Protein AF-A0A8I1PU75-F1 (afdb_monomer)

Foldseek 3Di:
DDDDDDDDPPPPPPPDPPPPDDPPVPDDDPAADKDKDKFAPVVVVVVCPDDPPFDADPQDFDKDWDPPDPKTWMWTQDPPRMIMIITGPCVVCVVPPPVVVVVVVQVPPPVDPVDPPDDD

Mean predicted aligned error: 14.82 Å

Secondary structure (DSSP, 8-state):
------------------TTPPPGGG---TTSSEEEEEE-HHHHHHTS-S-TTPPPP-SSSEEEEE-SSSS-EEEEE-GGG-EEEEEEHHHHHTT-HHHHHHHHHHHH-TT--SSTT---

Nearest PDB structures (foldseek):
  4afi-assembly1_B  TM=2.905E-01  e=2.317E-01  Homo sapiens
  2jkg-assembly1_A  TM=3.483E-01  e=2.048E-01  Plasmodium falciparum
  2vx8-assembly5_D  TM=5.063E-01  e=9.609E-01  Homo sapiens
  5ukl-assembly1_A  TM=2.570E-01  e=2.317E-01  Homo sapiens
  7zke-assembly1_D  TM=3.359E-01  e=2.925E+00  Thermochaetoides thermophila

Solvent-accessible surface area (backbone atoms only — not comparable to full-atom values): 7849 Å² total; per-residue (Å²): 140,85,84,83,84,82,81,81,80,80,79,75,74,77,77,72,78,76,78,86,73,75,60,72,92,74,62,82,61,96,60,67,61,63,46,77,50,76,39,48,58,68,57,48,64,70,64,67,80,61,59,89,89,60,74,77,48,62,97,54,76,36,72,37,72,50,80,89,52,103,54,44,40,33,38,30,28,42,80,95,66,30,32,34,41,39,33,20,39,65,68,72,37,64,82,36,64,66,60,45,50,51,51,50,52,54,73,66,34,83,86,60,66,88,54,91,81,71,83,131

pLDDT: mean 70.32, std 16.29, range [37.31, 93.94]

Sequence (120 aa):
MANANSTAVSRKSALRPIRNLIPIDLWDSLAGLTYAFEDTEEAIRKSGLVPEWMRYPGKGVRSCVRKDEPHFIKLSRLKEGRIRILISADLVTSSDKEFRNFLGALLADTRLSLVKGESA

Structure (mmCIF, N/CA/C/O backbone):
data_AF-A0A8I1PU75-F1
#
_entry.id   AF-A0A8I1PU75-F1
#
loop_
_atom_site.group_PDB
_atom_site.id
_atom_site.type_symbol
_atom_site.label_atom_id
_atom_site.label_alt_id
_atom_site.label_comp_id
_atom_site.label_asym_id
_atom_site.label_entity_id
_atom_site.label_seq_id
_atom_site.pdbx_PDB_ins_code
_atom_site.Cartn_x
_atom_site.Cartn_y
_atom_site.Cartn_z
_atom_site.occupancy
_atom_site.B_iso_or_equiv
_atom_site.auth_seq_id
_atom_site.auth_comp_id
_atom_site.auth_asym_id
_atom_site.auth_atom_id
_atom_site.pdbx_PDB_model_num
ATOM 1 N N . MET A 1 1 ? -26.448 22.838 -62.758 1.00 41.59 1 MET A N 1
ATOM 2 C CA . MET A 1 1 ? -25.377 21.875 -62.426 1.00 41.59 1 MET A CA 1
ATOM 3 C C . MET A 1 1 ? -24.531 22.494 -61.324 1.00 41.59 1 MET A C 1
ATOM 5 O O . MET A 1 1 ? -23.832 23.459 -61.592 1.00 41.59 1 MET A O 1
ATOM 9 N N . ALA A 1 2 ? -24.703 22.044 -60.080 1.00 37.31 2 ALA A N 1
ATOM 1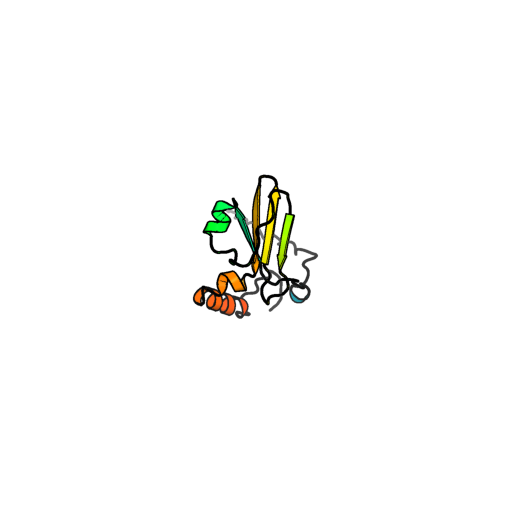0 C CA . ALA A 1 2 ? -24.001 22.575 -58.911 1.00 37.31 2 ALA A CA 1
ATOM 11 C C . ALA A 1 2 ? -22.850 21.628 -58.550 1.00 37.31 2 ALA A C 1
ATOM 13 O O . ALA A 1 2 ? -23.083 20.434 -58.380 1.00 37.31 2 ALA A O 1
ATOM 14 N N . ASN A 1 3 ? -21.626 22.151 -58.469 1.00 37.69 3 ASN A N 1
ATOM 15 C CA . ASN A 1 3 ? -20.436 21.383 -58.113 1.00 37.69 3 ASN A CA 1
ATOM 16 C C . ASN A 1 3 ? -20.145 21.604 -56.621 1.00 37.69 3 ASN A C 1
ATOM 18 O O . ASN A 1 3 ? -19.804 22.713 -56.209 1.00 37.69 3 ASN A O 1
ATOM 22 N N . ALA A 1 4 ? -20.337 20.567 -55.807 1.00 43.44 4 ALA A N 1
ATOM 23 C CA . ALA A 1 4 ? -20.062 20.592 -54.377 1.00 43.44 4 ALA A CA 1
ATOM 24 C C . ALA A 1 4 ? -18.599 20.197 -54.123 1.00 43.44 4 ALA A C 1
ATOM 26 O O . ALA A 1 4 ? -18.244 19.023 -54.195 1.00 43.44 4 ALA A O 1
ATOM 27 N N . ASN A 1 5 ? -17.747 21.173 -53.802 1.00 42.47 5 ASN A N 1
ATOM 28 C CA . ASN A 1 5 ? -16.413 20.909 -53.262 1.00 42.47 5 ASN A CA 1
ATOM 29 C C . ASN A 1 5 ? -16.534 20.558 -51.773 1.00 42.47 5 ASN A C 1
ATOM 31 O O . ASN A 1 5 ? -16.703 21.437 -50.930 1.00 42.47 5 ASN A O 1
ATOM 35 N N . SER A 1 6 ? -16.439 19.267 -51.454 1.00 42.03 6 SER A N 1
ATOM 36 C CA . SER A 1 6 ? -16.286 18.777 -50.083 1.00 42.03 6 SER A CA 1
ATOM 37 C C . SER A 1 6 ? -14.803 18.798 -49.705 1.00 42.03 6 SER A C 1
ATOM 39 O O . SER A 1 6 ? -14.024 17.940 -50.116 1.00 42.03 6 SER A O 1
ATOM 41 N N . THR A 1 7 ? -14.384 19.809 -48.947 1.00 44.38 7 THR A N 1
ATOM 42 C CA . THR A 1 7 ? -13.056 19.862 -48.328 1.00 44.38 7 THR A CA 1
ATOM 43 C C . THR A 1 7 ? -13.071 19.071 -47.021 1.00 44.38 7 THR A C 1
ATOM 45 O O . THR A 1 7 ? -13.451 19.565 -45.961 1.00 44.38 7 THR A O 1
ATOM 48 N N . ALA A 1 8 ? -12.630 17.814 -47.083 1.00 45.88 8 ALA A N 1
ATOM 49 C CA . ALA A 1 8 ? -12.348 17.016 -45.897 1.00 45.88 8 ALA A CA 1
ATOM 50 C C . ALA A 1 8 ? -11.101 17.571 -45.181 1.00 45.88 8 ALA A C 1
ATOM 52 O O . ALA A 1 8 ? -9.964 17.355 -45.602 1.00 45.88 8 ALA A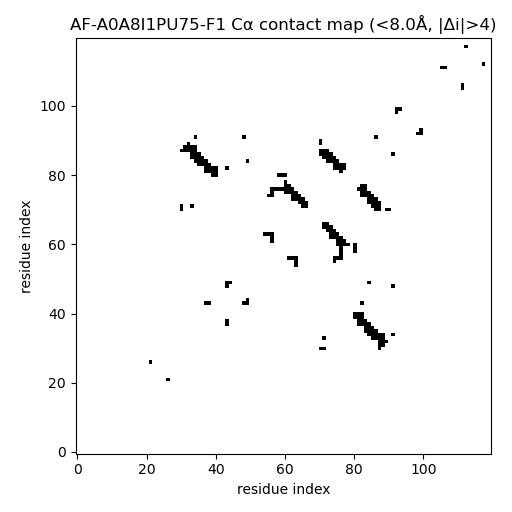 O 1
ATOM 53 N N . VAL A 1 9 ? -11.306 18.303 -44.084 1.00 44.44 9 VAL A N 1
ATOM 54 C CA . VAL A 1 9 ? -10.224 18.762 -43.204 1.00 44.44 9 VAL A CA 1
ATOM 55 C C . VAL A 1 9 ? -9.709 17.569 -42.395 1.00 44.44 9 VAL A C 1
ATOM 57 O O . VAL A 1 9 ? -10.285 17.182 -41.378 1.00 44.44 9 VAL A O 1
ATOM 60 N N . SER A 1 10 ? -8.598 16.986 -42.846 1.00 48.69 10 SER A N 1
ATOM 61 C CA . SER A 1 10 ? -7.829 15.990 -42.097 1.00 48.69 10 SER A CA 1
ATOM 62 C C . SER A 1 10 ? -7.176 16.657 -40.883 1.00 48.69 10 SER A C 1
ATOM 64 O O . SER A 1 10 ? -6.106 17.261 -40.977 1.00 48.69 10 SER A O 1
ATOM 66 N N . ARG A 1 11 ? -7.830 16.579 -39.717 1.00 45.91 11 ARG A N 1
ATOM 67 C CA . ARG A 1 11 ? -7.232 16.966 -38.432 1.00 45.91 11 ARG A CA 1
ATOM 68 C C . ARG A 1 11 ? -6.211 15.908 -38.008 1.00 45.91 11 ARG A C 1
ATOM 70 O O . ARG A 1 11 ? -6.459 15.123 -37.098 1.00 45.91 11 ARG A O 1
ATOM 77 N N . LYS A 1 12 ? -5.033 15.901 -38.635 1.00 48.69 12 LYS A N 1
ATOM 78 C CA . LYS A 1 12 ? -3.847 15.295 -38.021 1.00 48.69 12 LYS A CA 1
ATOM 79 C C . LYS A 1 12 ? -3.459 16.175 -36.836 1.00 48.69 12 LYS A C 1
ATOM 81 O O . LYS A 1 12 ? -2.729 17.149 -36.994 1.00 48.69 12 LYS A O 1
ATOM 86 N N . SER A 1 13 ? -3.984 15.871 -35.649 1.00 51.50 13 SER A N 1
ATOM 87 C CA . SER A 1 13 ? -3.446 16.439 -34.416 1.00 51.50 13 SER A CA 1
ATOM 88 C C . SER A 1 13 ? -2.002 15.963 -34.303 1.00 51.50 13 SER A C 1
ATOM 90 O O . SER A 1 13 ? -1.753 14.795 -34.003 1.00 51.50 13 SER A O 1
ATOM 92 N N . ALA A 1 14 ? -1.051 16.840 -34.615 1.00 57.69 14 ALA A N 1
ATOM 93 C CA . ALA A 1 14 ? 0.358 16.576 -34.400 1.00 57.69 14 ALA A CA 1
ATOM 94 C C . ALA A 1 14 ? 0.563 16.353 -32.897 1.00 57.69 14 ALA A C 1
ATOM 96 O O . ALA A 1 14 ? 0.583 17.304 -32.114 1.00 57.69 14 ALA A O 1
ATOM 97 N N . LEU A 1 15 ? 0.648 15.083 -32.494 1.00 55.16 15 LEU A N 1
ATOM 98 C CA . LEU A 1 15 ? 1.093 14.695 -31.165 1.00 55.16 15 LEU A CA 1
ATOM 99 C C . LEU A 1 15 ? 2.508 15.247 -31.025 1.00 55.16 15 LEU A C 1
ATOM 101 O O . LEU A 1 15 ? 3.442 14.758 -31.658 1.00 55.16 15 LEU A O 1
ATOM 105 N N . ARG A 1 16 ? 2.652 16.332 -30.264 1.00 54.44 16 ARG A N 1
ATOM 106 C CA . ARG A 1 16 ? 3.971 16.867 -29.947 1.00 54.44 16 ARG A CA 1
ATOM 107 C C . ARG A 1 16 ? 4.696 15.787 -29.142 1.00 54.44 16 ARG A C 1
ATOM 109 O O . ARG A 1 16 ? 4.136 15.350 -28.135 1.00 54.44 16 ARG A O 1
ATOM 116 N N . PRO A 1 17 ? 5.894 15.345 -29.561 1.00 55.12 17 PRO A N 1
ATOM 117 C CA . PRO A 1 17 ? 6.683 14.430 -28.756 1.00 55.12 17 PRO A CA 1
ATOM 118 C C . PRO A 1 17 ? 6.896 15.090 -27.398 1.00 55.12 17 PRO A C 1
ATOM 120 O O . PRO A 1 17 ? 7.325 16.248 -27.340 1.00 55.12 17 PRO A O 1
ATOM 123 N N . ILE A 1 18 ? 6.556 14.386 -26.321 1.00 57.72 18 ILE A N 1
ATOM 124 C CA . ILE A 1 18 ? 6.891 14.832 -24.973 1.00 57.72 18 ILE A CA 1
ATOM 125 C C . ILE A 1 18 ? 8.414 14.750 -24.897 1.00 57.72 18 ILE A C 1
ATOM 127 O O . ILE 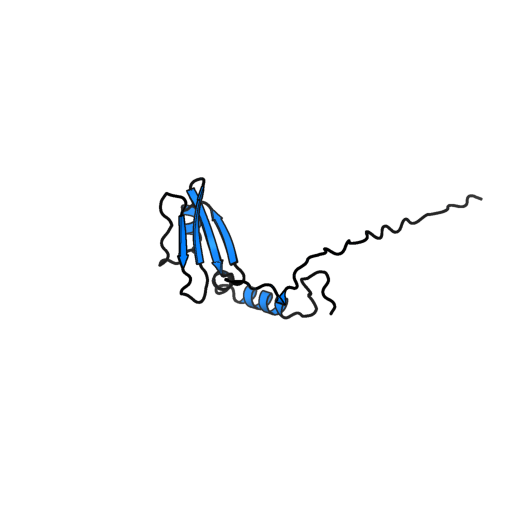A 1 18 ? 8.994 13.675 -24.786 1.00 57.72 18 ILE A O 1
ATOM 131 N N . ARG A 1 19 ? 9.074 15.893 -25.078 1.00 55.84 19 ARG A N 1
ATOM 132 C CA . ARG A 1 19 ? 10.523 15.998 -24.919 1.00 55.84 19 ARG A CA 1
ATOM 133 C C . ARG A 1 19 ? 10.821 15.914 -23.421 1.00 55.84 19 ARG A C 1
ATOM 135 O O . ARG A 1 19 ? 10.081 16.498 -22.633 1.00 55.84 19 ARG A O 1
ATOM 142 N N . ASN A 1 20 ? 11.894 15.209 -23.062 1.00 58.53 20 ASN A N 1
ATOM 143 C CA . ASN A 1 20 ? 12.348 14.947 -21.685 1.00 58.53 20 ASN A CA 1
ATOM 144 C C . ASN A 1 20 ? 11.642 13.793 -20.952 1.00 58.53 20 ASN A C 1
ATOM 146 O O . ASN A 1 20 ? 11.632 13.772 -19.722 1.00 58.53 20 ASN A O 1
ATOM 150 N N . LEU A 1 21 ? 11.076 12.821 -21.673 1.00 52.28 21 LEU A N 1
ATOM 151 C CA . LEU A 1 21 ? 10.783 11.531 -21.049 1.00 52.28 21 LEU A CA 1
ATOM 152 C C . LEU A 1 21 ? 12.110 10.837 -20.735 1.00 52.28 21 LEU A C 1
ATOM 154 O O . LEU A 1 21 ? 12.940 10.657 -21.624 1.00 52.28 21 LEU A O 1
ATOM 158 N N . ILE A 1 22 ? 12.313 10.500 -19.464 1.00 55.81 22 ILE A N 1
ATOM 159 C CA . ILE A 1 22 ? 13.430 9.664 -19.030 1.00 55.81 22 ILE A CA 1
ATOM 160 C C . ILE A 1 22 ? 13.087 8.226 -19.459 1.00 55.81 22 ILE A C 1
AT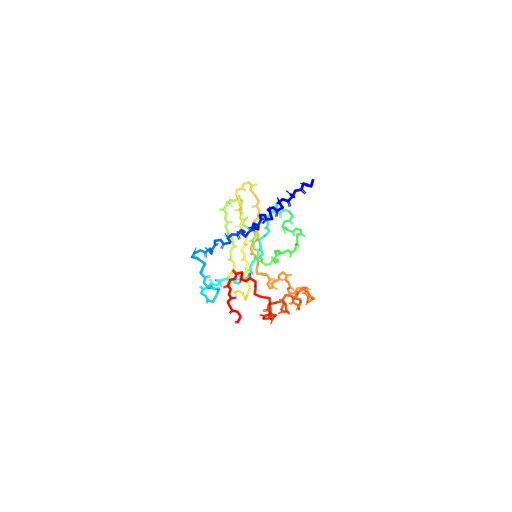OM 162 O O . ILE A 1 22 ? 12.008 7.760 -19.079 1.00 55.81 22 ILE A O 1
ATOM 166 N N . PRO A 1 23 ? 13.943 7.554 -20.249 1.00 55.38 23 PRO A N 1
ATOM 167 C CA . PRO A 1 23 ? 13.806 6.135 -20.585 1.00 55.38 23 PRO A CA 1
ATOM 168 C C . PRO A 1 23 ? 13.543 5.275 -19.345 1.00 55.38 23 PRO A C 1
ATOM 170 O O . PRO A 1 23 ? 14.178 5.508 -18.319 1.00 55.38 23 PRO A O 1
ATOM 173 N N . ILE A 1 24 ? 12.591 4.335 -19.402 1.00 51.19 24 ILE A N 1
ATOM 174 C CA . ILE A 1 24 ? 12.113 3.599 -18.214 1.00 51.19 24 ILE A CA 1
ATOM 175 C C . ILE A 1 24 ? 13.201 2.737 -17.554 1.00 51.19 24 ILE A C 1
ATOM 177 O O . ILE A 1 24 ? 13.190 2.545 -16.344 1.00 51.19 24 ILE A O 1
ATOM 181 N N . ASP A 1 25 ? 14.181 2.285 -18.332 1.00 48.28 25 ASP A N 1
ATOM 182 C CA . ASP A 1 25 ? 15.385 1.573 -17.893 1.00 48.28 25 ASP A CA 1
ATOM 183 C C . ASP A 1 25 ? 16.315 2.430 -17.016 1.00 48.28 25 ASP A C 1
ATOM 185 O O . ASP A 1 25 ? 17.126 1.892 -16.266 1.00 48.28 25 ASP A O 1
ATOM 189 N N . LEU A 1 26 ? 16.169 3.758 -17.060 1.00 48.94 26 LEU A N 1
ATOM 190 C CA . LEU A 1 26 ? 16.865 4.699 -16.179 1.00 48.94 26 LEU A CA 1
ATOM 191 C C . LEU A 1 26 ? 16.060 5.053 -14.918 1.00 48.94 26 LEU A C 1
ATOM 193 O O . LEU A 1 26 ? 16.526 5.846 -14.096 1.00 48.94 26 LEU A O 1
ATOM 197 N N . TRP A 1 27 ? 14.851 4.508 -14.752 1.00 45.94 27 TRP A N 1
ATOM 198 C CA . TRP A 1 27 ? 14.052 4.719 -13.547 1.00 45.94 27 TRP A CA 1
ATOM 199 C C . TRP A 1 27 ? 14.475 3.713 -12.487 1.00 45.94 27 TRP A C 1
ATOM 201 O O . TRP A 1 27 ? 14.059 2.557 -12.499 1.00 45.94 27 TRP A O 1
ATOM 211 N N . ASP A 1 28 ? 15.263 4.178 -11.526 1.00 46.38 28 ASP A N 1
ATOM 212 C CA . ASP A 1 28 ? 15.576 3.387 -10.346 1.00 46.38 28 ASP A CA 1
ATOM 213 C C . ASP A 1 28 ? 14.477 3.593 -9.291 1.00 46.38 28 ASP A C 1
ATOM 215 O O . ASP A 1 28 ? 14.317 4.680 -8.721 1.00 46.38 28 AS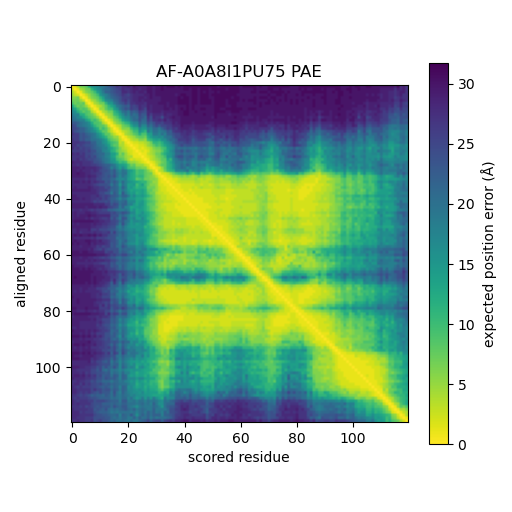P A O 1
ATOM 219 N N . SER A 1 29 ? 13.654 2.567 -9.061 1.00 53.09 29 SER A N 1
ATOM 220 C CA . SER A 1 29 ? 12.654 2.613 -7.996 1.00 53.09 29 SER A CA 1
ATOM 221 C C . SER A 1 29 ? 13.259 2.090 -6.703 1.00 53.09 29 SER A C 1
ATOM 223 O O . SER A 1 29 ? 13.366 0.884 -6.492 1.00 53.09 29 SER A O 1
ATOM 225 N N . LEU A 1 30 ? 13.541 3.007 -5.776 1.00 52.34 30 LEU A N 1
ATOM 226 C CA . LEU A 1 30 ? 14.001 2.699 -4.415 1.00 52.34 30 LEU A CA 1
ATOM 227 C C . LEU A 1 30 ? 13.080 1.734 -3.633 1.00 52.34 30 LEU A C 1
ATOM 229 O O . LEU A 1 30 ? 13.485 1.257 -2.575 1.00 52.34 30 LEU A O 1
ATOM 233 N N . ALA A 1 31 ? 11.838 1.494 -4.081 1.00 58.31 31 ALA A N 1
ATOM 234 C CA . ALA A 1 31 ? 10.850 0.678 -3.363 1.00 58.31 31 ALA A CA 1
ATOM 235 C C . ALA A 1 31 ? 9.893 -0.144 -4.261 1.00 58.31 31 ALA A C 1
ATOM 237 O O . ALA A 1 31 ? 8.886 -0.650 -3.762 1.00 58.31 31 ALA A O 1
ATOM 238 N N . GLY A 1 32 ? 10.164 -0.273 -5.565 1.00 69.38 32 GLY A N 1
ATOM 239 C CA . GLY A 1 32 ? 9.246 -0.911 -6.520 1.00 69.38 32 GLY A CA 1
ATOM 240 C C . GLY A 1 32 ? 7.916 -0.155 -6.696 1.00 69.38 32 GLY A C 1
ATOM 241 O O . GLY A 1 32 ? 7.853 1.067 -6.537 1.00 69.38 32 GLY A O 1
ATOM 242 N N . LEU A 1 33 ? 6.846 -0.873 -7.051 1.00 73.25 33 LEU A N 1
ATOM 243 C CA . LEU A 1 33 ? 5.477 -0.343 -7.077 1.00 73.25 33 LEU A CA 1
ATOM 244 C C . LEU A 1 33 ? 4.921 -0.272 -5.648 1.00 73.25 33 LEU A C 1
ATOM 246 O O . LEU A 1 33 ? 4.988 -1.247 -4.898 1.00 73.25 33 LEU A O 1
ATOM 250 N N . THR A 1 34 ? 4.339 0.869 -5.273 1.00 77.12 34 THR A N 1
ATOM 251 C CA . THR A 1 34 ? 3.717 1.059 -3.954 1.00 77.12 34 THR A CA 1
ATOM 252 C C . THR A 1 34 ? 2.276 1.539 -4.090 1.00 77.12 34 THR A C 1
ATOM 254 O O . THR A 1 34 ? 1.982 2.433 -4.882 1.00 77.12 34 THR A O 1
ATOM 257 N N . TYR A 1 35 ? 1.372 0.957 -3.302 1.00 78.50 35 TYR A N 1
ATOM 258 C CA . TYR A 1 35 ? 0.011 1.456 -3.139 1.00 78.50 35 TYR A CA 1
ATOM 259 C C . TYR A 1 35 ? -0.028 2.501 -2.035 1.00 78.50 35 TYR A C 1
ATOM 261 O O . TYR A 1 35 ? 0.497 2.286 -0.940 1.00 78.50 35 TYR A O 1
ATOM 269 N N . ALA A 1 36 ? -0.686 3.621 -2.325 1.00 85.19 36 ALA A N 1
ATOM 270 C CA . ALA A 1 36 ? -0.997 4.653 -1.353 1.00 85.19 36 ALA A CA 1
ATOM 271 C C . ALA A 1 36 ? -2.475 4.564 -0.973 1.00 85.19 36 ALA A C 1
ATOM 273 O O . ALA A 1 36 ? -3.342 4.663 -1.838 1.00 85.19 36 ALA A O 1
ATOM 274 N N . PHE A 1 37 ? -2.761 4.428 0.318 1.00 86.00 37 PHE A N 1
ATOM 275 C CA . PHE A 1 37 ? -4.120 4.494 0.846 1.00 86.00 37 PHE A CA 1
ATOM 276 C C . PHE A 1 37 ? -4.167 5.488 2.003 1.00 86.00 37 PHE A C 1
ATOM 278 O O . PHE A 1 37 ? -3.310 5.452 2.886 1.00 86.00 37 PHE A O 1
ATOM 285 N N . GLU A 1 38 ? -5.124 6.414 1.976 1.00 93.00 38 GLU A N 1
ATOM 286 C CA . GLU A 1 38 ? -5.220 7.503 2.946 1.00 93.00 38 GLU A CA 1
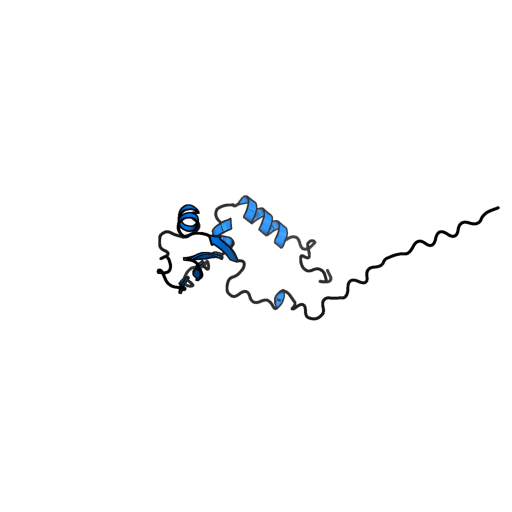ATOM 287 C C . GLU A 1 38 ? -6.633 7.627 3.502 1.00 93.00 38 GLU A C 1
ATOM 289 O O . GLU A 1 38 ? -7.574 7.942 2.769 1.00 93.00 38 GLU A O 1
ATOM 294 N N . ASP A 1 39 ? -6.762 7.434 4.813 1.00 93.44 39 ASP A N 1
ATOM 295 C CA . ASP A 1 39 ? -8.048 7.479 5.497 1.00 93.44 39 ASP A CA 1
ATOM 296 C C . ASP A 1 39 ? -7.917 7.817 6.994 1.00 93.44 39 ASP A C 1
ATOM 298 O O . ASP A 1 39 ? -6.832 8.109 7.500 1.00 93.44 39 ASP A O 1
ATOM 302 N N . THR A 1 40 ? -9.037 7.827 7.711 1.00 92.38 40 THR A N 1
ATOM 303 C CA . THR A 1 40 ? -9.091 7.879 9.178 1.00 92.38 40 THR A CA 1
ATOM 304 C C . THR A 1 40 ? -8.324 6.711 9.798 1.00 92.38 40 THR A C 1
ATOM 306 O O . THR A 1 40 ? -8.195 5.641 9.200 1.00 92.38 40 THR A O 1
ATOM 309 N N . GLU A 1 41 ? -7.807 6.886 11.015 1.00 90.94 41 GLU A N 1
ATOM 310 C CA . GLU A 1 41 ? -7.069 5.813 11.688 1.00 90.94 41 GLU A CA 1
ATOM 311 C C . GLU A 1 41 ? -7.944 4.569 11.899 1.00 90.94 41 GLU A C 1
ATOM 313 O O . GLU A 1 41 ? -7.470 3.445 11.738 1.00 90.94 41 GLU A O 1
ATOM 318 N N . GLU A 1 42 ? -9.229 4.762 12.190 1.00 91.00 42 GLU A N 1
ATOM 319 C CA . GLU A 1 42 ? -10.214 3.699 12.355 1.00 91.00 42 GLU A CA 1
ATOM 320 C C . GLU A 1 42 ? -10.412 2.903 11.061 1.00 91.00 42 GLU A C 1
ATOM 322 O O . GLU A 1 42 ? -10.395 1.671 11.097 1.00 91.00 42 GLU A O 1
ATOM 327 N N . ALA A 1 43 ? -10.569 3.578 9.917 1.00 91.06 43 ALA A N 1
ATOM 328 C CA . ALA A 1 43 ? -10.695 2.918 8.618 1.00 91.06 43 ALA A CA 1
ATOM 329 C C . ALA A 1 43 ? -9.414 2.157 8.254 1.00 91.06 43 ALA A C 1
ATOM 331 O O . ALA A 1 43 ? -9.468 1.000 7.837 1.00 91.06 43 ALA A O 1
ATOM 332 N N . ILE A 1 44 ? -8.251 2.761 8.507 1.00 90.38 44 ILE A N 1
ATOM 333 C CA . ILE A 1 44 ? -6.953 2.131 8.261 1.00 90.38 44 ILE A CA 1
ATOM 334 C C . ILE A 1 44 ? -6.767 0.885 9.133 1.00 90.38 44 ILE A C 1
ATOM 336 O O . ILE A 1 44 ? -6.327 -0.143 8.625 1.00 90.38 44 ILE A O 1
ATOM 340 N N . ARG A 1 45 ? -7.157 0.916 10.411 1.00 89.25 45 ARG A N 1
ATOM 341 C CA . ARG A 1 45 ? -7.144 -0.274 11.283 1.00 89.25 45 ARG A CA 1
ATOM 342 C C . ARG A 1 45 ? -8.083 -1.372 10.787 1.00 89.25 45 ARG A C 1
ATOM 344 O O . ARG A 1 45 ? -7.705 -2.536 10.791 1.00 89.25 45 ARG A O 1
ATOM 351 N N . LYS A 1 46 ? -9.287 -1.009 10.333 1.00 88.25 46 LYS A N 1
ATOM 352 C CA . LYS A 1 46 ? -10.271 -1.969 9.803 1.00 88.25 46 LYS A CA 1
ATOM 353 C C . LYS A 1 46 ? -9.882 -2.561 8.447 1.00 88.25 46 LYS A C 1
ATOM 355 O O . LYS A 1 46 ? -10.377 -3.627 8.108 1.00 88.25 46 LYS A O 1
ATOM 360 N N . SER A 1 47 ? -9.013 -1.894 7.688 1.00 85.25 47 SER A N 1
ATOM 361 C CA . SER A 1 47 ? -8.602 -2.348 6.353 1.00 85.25 47 SER A CA 1
ATOM 362 C C . SER A 1 47 ? -7.804 -3.657 6.357 1.00 85.25 47 SER A C 1
ATOM 364 O O . SER A 1 47 ? -7.723 -4.314 5.325 1.00 85.25 47 SER A O 1
ATOM 366 N N . GLY A 1 48 ? -7.168 -4.016 7.480 1.00 84.19 48 GLY A N 1
ATOM 367 C CA . GLY A 1 48 ? -6.241 -5.152 7.553 1.00 84.19 48 GLY A CA 1
ATOM 368 C C . GLY A 1 48 ? -4.924 -4.950 6.787 1.00 84.19 48 GLY A C 1
ATOM 369 O O . GLY A 1 48 ? -4.093 -5.849 6.767 1.00 84.19 48 GLY A O 1
ATOM 370 N N . LEU A 1 49 ? -4.701 -3.774 6.182 1.00 81.69 49 LEU A N 1
ATOM 371 C CA . LEU A 1 49 ? -3.500 -3.467 5.390 1.00 81.69 49 LEU A CA 1
ATOM 372 C C . LEU A 1 49 ? -2.270 -3.139 6.244 1.00 81.69 49 LEU A C 1
ATOM 374 O O . LEU A 1 49 ? -1.156 -3.083 5.726 1.00 81.69 49 LEU A O 1
ATOM 378 N N . VAL A 1 50 ? -2.463 -2.875 7.538 1.00 84.31 50 VAL A N 1
ATOM 379 C CA . VAL A 1 50 ? -1.376 -2.613 8.483 1.00 84.31 50 VAL A CA 1
ATOM 380 C C . VAL A 1 50 ? -1.063 -3.902 9.239 1.00 84.31 50 VAL A C 1
ATOM 382 O O . VAL A 1 50 ? -1.914 -4.360 10.001 1.00 84.31 50 VAL A O 1
ATOM 385 N N . PRO A 1 51 ? 0.142 -4.477 9.078 1.00 79.25 51 PRO A N 1
ATOM 386 C CA . PRO A 1 51 ? 0.556 -5.647 9.840 1.00 79.25 51 PRO A CA 1
ATOM 387 C C . PRO A 1 51 ? 0.529 -5.380 11.349 1.00 79.25 51 PRO A C 1
ATOM 389 O O . PRO A 1 51 ? 0.902 -4.294 11.794 1.00 79.25 51 PRO A O 1
ATOM 392 N N . GLU A 1 52 ? 0.163 -6.386 12.145 1.00 83.12 52 GLU A N 1
ATOM 393 C CA . GLU A 1 52 ? -0.006 -6.255 13.604 1.00 83.12 52 GLU A CA 1
ATOM 394 C C . GLU A 1 52 ? 1.256 -5.769 14.332 1.00 83.12 52 GLU A C 1
ATOM 396 O O . GLU A 1 52 ? 1.183 -5.065 15.339 1.00 83.12 52 GLU A O 1
ATOM 401 N N . TRP A 1 53 ? 2.432 -6.110 13.805 1.00 80.12 53 TRP A N 1
ATOM 402 C CA . TRP A 1 53 ? 3.716 -5.692 14.361 1.00 80.12 53 TRP A CA 1
ATOM 403 C C . TRP A 1 53 ? 4.043 -4.214 14.103 1.00 80.12 53 TRP A C 1
ATOM 405 O O . TRP A 1 53 ? 4.967 -3.674 14.721 1.00 80.12 53 TRP A O 1
ATOM 415 N N . MET A 1 54 ? 3.332 -3.532 13.197 1.00 83.62 54 MET A N 1
ATOM 416 C CA . MET A 1 54 ? 3.641 -2.154 12.837 1.00 83.62 54 MET A CA 1
ATOM 417 C C . MET A 1 54 ? 2.965 -1.159 13.779 1.00 83.62 54 MET A C 1
ATOM 419 O O . MET A 1 54 ? 1.750 -1.139 13.971 1.00 83.62 54 MET A O 1
ATOM 423 N N . ARG A 1 55 ? 3.772 -0.267 14.360 1.00 86.69 55 ARG A N 1
ATOM 424 C CA . ARG A 1 55 ? 3.269 0.774 15.259 1.00 86.69 55 ARG A CA 1
ATOM 425 C C . ARG A 1 55 ? 2.709 1.951 14.469 1.00 86.69 55 ARG A C 1
ATOM 427 O O . ARG A 1 55 ? 3.362 2.473 13.565 1.00 86.69 55 ARG A O 1
ATOM 434 N N . TYR A 1 56 ? 1.533 2.416 14.881 1.00 88.38 56 TYR A N 1
ATOM 435 C CA . TYR A 1 56 ? 0.927 3.622 14.331 1.00 88.38 56 TYR A CA 1
ATOM 436 C C . TYR A 1 56 ? 1.698 4.876 14.770 1.00 88.38 56 TYR A C 1
ATOM 438 O O . TYR A 1 56 ? 2.166 4.953 15.912 1.00 88.38 56 TYR A O 1
ATOM 446 N N . PRO A 1 57 ? 1.815 5.890 13.895 1.00 88.25 57 PRO A N 1
ATOM 447 C CA . PRO A 1 57 ? 2.393 7.172 14.263 1.00 88.25 57 PRO A CA 1
ATOM 448 C C . PRO A 1 57 ? 1.555 7.845 15.360 1.00 88.25 57 PRO A C 1
ATOM 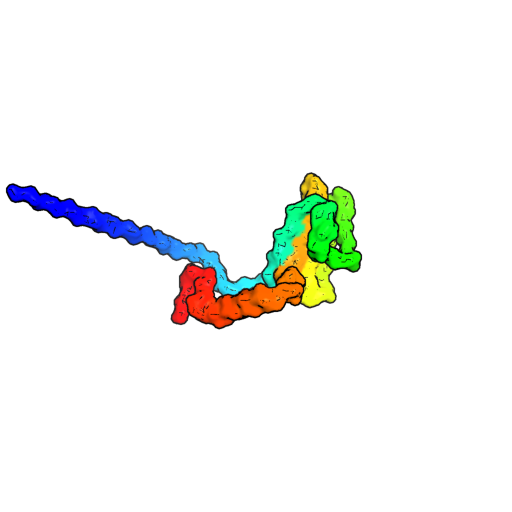450 O O . PRO A 1 57 ? 0.322 7.818 15.336 1.00 88.25 57 PRO A O 1
ATOM 453 N N . GLY A 1 58 ? 2.238 8.475 16.322 1.00 84.69 58 GLY A N 1
ATOM 454 C CA . GLY A 1 58 ? 1.602 9.225 17.413 1.00 84.69 58 GLY A CA 1
ATOM 455 C C . GLY A 1 58 ? 0.760 10.411 16.922 1.00 84.69 58 GLY A C 1
ATOM 456 O O . GLY A 1 58 ? 0.655 10.654 15.727 1.00 84.69 58 GLY A O 1
ATOM 457 N N . LYS A 1 59 ? 0.172 11.180 17.846 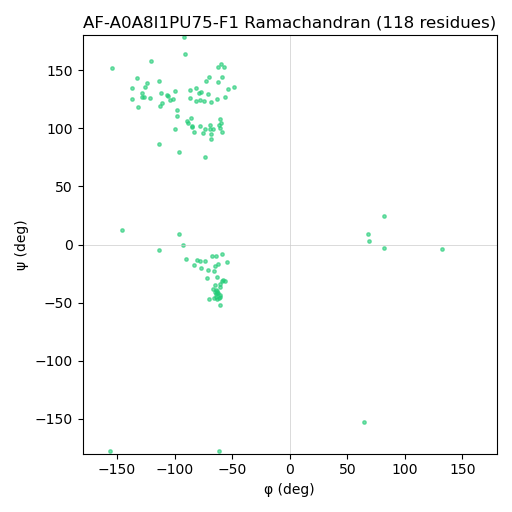1.00 82.56 59 LYS A N 1
ATOM 458 C CA . LYS A 1 59 ? -0.825 12.230 17.535 1.00 82.56 59 LYS A CA 1
ATOM 459 C C . LYS A 1 59 ? -0.318 13.390 16.658 1.00 82.56 59 LYS A C 1
ATOM 461 O O . LYS A 1 59 ? -1.129 14.122 16.105 1.00 82.56 59 LYS A O 1
ATOM 466 N N . GLY A 1 60 ? 0.997 13.566 16.526 1.00 80.75 60 GLY A N 1
ATOM 467 C CA . GLY A 1 60 ? 1.600 14.577 15.650 1.00 80.75 60 GLY A CA 1
ATOM 468 C C . GLY A 1 60 ? 1.879 14.062 14.236 1.00 80.75 60 GLY A C 1
ATOM 469 O O . GLY A 1 60 ? 1.944 12.856 14.005 1.00 80.75 60 GLY A O 1
ATOM 470 N N . VAL A 1 61 ? 2.111 14.984 13.297 1.00 83.19 61 VAL A N 1
ATOM 471 C CA . VAL A 1 61 ? 2.562 14.652 11.934 1.00 83.19 61 VAL A CA 1
ATOM 472 C C . VAL A 1 61 ? 3.908 13.931 12.020 1.00 83.19 61 VAL A C 1
ATOM 474 O O . VAL A 1 61 ? 4.928 14.522 12.375 1.00 83.19 61 VAL A O 1
ATOM 477 N N . ARG A 1 62 ? 3.906 12.626 11.747 1.00 87.62 62 ARG A N 1
ATOM 478 C CA . ARG A 1 62 ? 5.077 11.750 11.875 1.00 87.62 62 ARG A CA 1
ATOM 479 C C . ARG A 1 62 ? 4.936 10.561 10.941 1.00 87.62 62 ARG A C 1
ATOM 481 O O . ARG A 1 62 ? 3.825 10.129 10.647 1.00 87.62 62 ARG A O 1
ATOM 488 N N . SER A 1 63 ? 6.069 10.021 10.500 1.00 84.69 63 SER A N 1
ATOM 489 C CA . SER A 1 63 ? 6.116 8.770 9.746 1.00 84.69 63 SER A CA 1
ATOM 490 C C . SER A 1 63 ? 6.815 7.665 10.533 1.00 84.69 63 SER A C 1
ATOM 492 O O . SER A 1 63 ? 7.827 7.916 11.182 1.00 84.69 63 SER A O 1
ATOM 494 N N . CYS A 1 64 ? 6.290 6.452 10.427 1.00 81.88 64 CYS A N 1
ATOM 495 C CA . CYS A 1 64 ? 6.913 5.203 10.831 1.00 81.88 64 CYS A CA 1
ATOM 496 C C . CYS A 1 64 ? 7.219 4.429 9.547 1.00 81.88 64 CYS A C 1
ATOM 498 O O . CYS A 1 64 ? 6.322 4.185 8.743 1.00 81.88 64 CYS A O 1
ATOM 500 N N . VAL A 1 65 ? 8.485 4.095 9.325 1.00 81.44 65 VAL A N 1
ATOM 501 C CA . VAL A 1 65 ? 8.940 3.362 8.139 1.00 81.44 65 VAL A CA 1
ATOM 502 C C . VAL A 1 65 ? 9.656 2.122 8.621 1.00 81.44 65 VAL A C 1
ATOM 504 O O . VAL A 1 65 ? 10.438 2.217 9.567 1.00 81.44 65 VAL A O 1
ATOM 507 N N . ARG A 1 66 ? 9.428 0.996 7.953 1.00 73.38 66 ARG A N 1
ATOM 508 C CA . ARG A 1 66 ? 10.271 -0.184 8.104 1.00 73.38 66 ARG A CA 1
ATOM 509 C C . ARG A 1 66 ? 10.853 -0.545 6.742 1.00 73.38 66 ARG A C 1
ATOM 511 O O . ARG A 1 66 ? 10.114 -0.605 5.763 1.00 73.38 66 ARG A O 1
ATOM 518 N N . LYS A 1 67 ? 12.180 -0.668 6.674 1.00 65.44 67 LYS A N 1
ATOM 519 C CA . LYS A 1 67 ? 12.940 -0.916 5.430 1.00 65.44 67 LYS A CA 1
ATOM 520 C C . LYS A 1 67 ? 13.609 -2.295 5.413 1.00 65.44 67 LYS A C 1
ATOM 522 O O . LYS A 1 67 ? 14.238 -2.659 4.433 1.00 65.44 67 LYS A O 1
ATOM 527 N N . ASP A 1 68 ? 13.503 -3.011 6.521 1.00 59.03 68 ASP A N 1
ATOM 528 C CA . ASP A 1 68 ? 14.297 -4.172 6.915 1.00 59.03 68 ASP A CA 1
ATOM 529 C C . ASP A 1 68 ? 13.619 -5.516 6.570 1.00 59.03 68 ASP A C 1
ATOM 531 O O . ASP A 1 68 ? 14.115 -6.577 6.928 1.00 59.03 68 ASP A O 1
ATOM 535 N N . GLU A 1 69 ? 12.522 -5.479 5.812 1.00 58.34 69 GLU A N 1
ATOM 536 C CA . GLU A 1 69 ? 11.833 -6.644 5.243 1.00 58.34 69 GLU A CA 1
ATOM 537 C C . GLU A 1 69 ? 11.800 -6.532 3.706 1.00 58.34 69 GLU A C 1
ATOM 539 O O . GLU A 1 69 ? 11.904 -5.416 3.189 1.00 58.34 69 GLU A O 1
ATOM 544 N N . PRO A 1 70 ? 11.633 -7.640 2.946 1.00 61.28 70 PRO A N 1
ATOM 545 C CA . PRO A 1 70 ? 11.617 -7.627 1.471 1.00 61.28 70 PRO A CA 1
ATOM 546 C C . PRO A 1 70 ? 10.528 -6.731 0.863 1.00 61.28 70 PRO A C 1
ATOM 548 O O . PRO A 1 70 ? 10.498 -6.511 -0.345 1.00 61.28 70 PRO A O 1
ATOM 551 N N . HIS A 1 71 ? 9.632 -6.204 1.693 1.00 70.06 71 HIS A N 1
ATOM 552 C CA . HIS A 1 71 ? 8.524 -5.379 1.280 1.00 70.06 71 HIS A CA 1
ATOM 553 C C . HIS A 1 71 ? 8.481 -4.071 2.067 1.00 70.06 71 HIS A C 1
ATOM 555 O O . HIS A 1 71 ? 8.459 -4.040 3.298 1.00 70.06 71 HIS A O 1
ATOM 561 N N . PHE A 1 72 ? 8.434 -2.968 1.328 1.00 79.19 72 PHE A N 1
ATOM 562 C CA . PHE A 1 72 ? 8.353 -1.627 1.886 1.00 79.19 72 PHE A CA 1
ATOM 563 C C . PHE A 1 72 ? 6.978 -1.363 2.515 1.00 79.19 72 PHE A C 1
ATOM 565 O O . PHE A 1 72 ? 5.949 -1.531 1.857 1.00 79.19 72 PHE A O 1
ATOM 572 N N . ILE A 1 73 ? 6.965 -0.870 3.757 1.00 84.75 73 ILE A N 1
ATOM 573 C CA . ILE A 1 73 ? 5.775 -0.280 4.375 1.00 84.75 73 ILE A CA 1
ATOM 574 C C . ILE A 1 73 ? 6.118 1.005 5.139 1.00 84.75 73 ILE A C 1
ATOM 576 O O . ILE A 1 73 ? 7.087 1.098 5.902 1.00 84.75 73 ILE A O 1
ATOM 580 N N . LYS A 1 74 ? 5.292 2.029 4.937 1.00 89.69 74 LYS A N 1
ATOM 581 C CA . LYS A 1 74 ? 5.388 3.330 5.591 1.00 89.69 74 LYS A CA 1
ATOM 582 C C . LYS A 1 74 ? 4.008 3.809 6.011 1.00 89.69 74 LYS A C 1
ATOM 584 O O . LYS A 1 74 ? 3.116 3.964 5.188 1.00 89.69 74 LYS A O 1
ATOM 589 N N . LEU A 1 75 ? 3.875 4.121 7.291 1.00 91.25 75 LEU A N 1
ATOM 590 C CA . LEU A 1 75 ? 2.708 4.770 7.872 1.00 91.25 75 LEU A CA 1
ATOM 591 C C . LEU A 1 75 ? 3.038 6.221 8.179 1.00 91.25 75 LEU A C 1
ATOM 593 O O . LEU A 1 75 ? 4.006 6.501 8.879 1.00 91.25 75 LEU A O 1
ATOM 597 N N . SER A 1 76 ? 2.221 7.150 7.709 1.00 92.38 76 SER A N 1
ATOM 598 C CA . SER A 1 76 ? 2.382 8.578 7.962 1.00 92.38 76 SER A CA 1
ATOM 599 C C . SER A 1 76 ? 1.097 9.150 8.535 1.00 92.38 76 SER A C 1
ATOM 601 O O . SER A 1 76 ? 0.044 9.015 7.921 1.00 92.38 76 SER A O 1
ATOM 603 N N . ARG A 1 77 ? 1.175 9.839 9.677 1.00 93.38 77 ARG A N 1
ATOM 604 C CA . ARG A 1 77 ? 0.095 10.730 10.104 1.00 93.38 77 ARG A CA 1
ATOM 605 C C . ARG A 1 77 ? 0.247 12.050 9.376 1.00 93.38 77 ARG A C 1
ATOM 607 O O . ARG A 1 77 ? 1.306 12.675 9.437 1.00 93.38 77 ARG A O 1
ATOM 614 N N . LEU A 1 78 ? -0.803 12.437 8.676 1.00 91.19 78 LEU A N 1
ATOM 615 C CA . LEU A 1 78 ? -0.890 13.676 7.929 1.00 91.19 78 LEU A CA 1
ATOM 616 C C . LEU A 1 78 ? -1.498 14.780 8.795 1.00 91.19 78 LEU A C 1
ATOM 618 O O . LEU A 1 78 ? -1.856 14.580 9.960 1.00 91.19 78 LEU A O 1
ATOM 622 N N . LYS A 1 79 ? -1.602 15.974 8.210 1.00 83.31 79 LYS A N 1
ATOM 623 C CA . LYS A 1 79 ? -2.425 17.043 8.779 1.00 83.31 79 LYS A CA 1
ATOM 624 C C . LYS A 1 79 ? -3.878 16.555 8.868 1.00 83.31 79 LYS A C 1
ATOM 626 O O . LYS A 1 79 ? -4.254 15.617 8.174 1.00 83.31 79 LYS A O 1
ATOM 631 N N . GLU A 1 80 ? -4.654 17.142 9.777 1.00 85.06 80 GLU A N 1
ATOM 632 C CA . GLU A 1 80 ? -6.061 16.758 10.026 1.00 85.06 80 GLU A CA 1
ATOM 633 C C . GLU A 1 80 ? -6.239 15.359 10.647 1.00 85.06 80 GLU A C 1
ATOM 635 O O . GLU A 1 80 ? -7.353 14.868 10.789 1.00 85.06 80 GLU A O 1
ATOM 640 N N . GLY A 1 81 ? -5.148 14.711 11.070 1.00 83.62 81 GLY A N 1
ATOM 641 C CA . GLY A 1 81 ? -5.198 13.446 11.803 1.00 83.62 81 GLY A CA 1
ATOM 642 C C . GLY A 1 81 ? -5.364 12.200 10.933 1.00 83.62 81 GLY A C 1
ATOM 643 O O . GLY A 1 81 ? -5.288 11.098 11.483 1.00 83.62 81 GLY A O 1
ATOM 644 N N . ARG A 1 82 ? -5.506 12.352 9.606 1.00 91.94 82 ARG A N 1
ATOM 645 C CA . ARG A 1 82 ? -5.563 11.234 8.650 1.00 91.94 82 ARG A CA 1
ATOM 646 C C . ARG A 1 82 ? -4.265 10.429 8.650 1.00 91.94 82 ARG A C 1
ATOM 648 O O . ARG A 1 82 ? -3.180 10.950 8.927 1.00 91.94 82 ARG A O 1
ATOM 655 N N . ILE A 1 83 ? -4.375 9.155 8.307 1.00 93.94 83 ILE A N 1
ATOM 656 C CA . ILE A 1 83 ? -3.267 8.219 8.175 1.00 93.94 83 ILE A CA 1
ATOM 657 C C . ILE A 1 83 ? -3.117 7.845 6.705 1.00 93.94 83 ILE A C 1
ATOM 659 O O . ILE A 1 83 ? -4.076 7.444 6.056 1.00 93.94 83 ILE A O 1
ATOM 663 N N . ARG A 1 84 ? -1.888 7.932 6.200 1.00 92.50 84 ARG A N 1
ATOM 664 C CA . ARG A 1 84 ? -1.486 7.386 4.907 1.00 92.50 84 ARG A CA 1
ATOM 665 C C . ARG A 1 84 ? -0.638 6.143 5.113 1.00 92.50 84 ARG A C 1
ATOM 667 O O . ARG A 1 84 ? 0.365 6.198 5.823 1.00 92.50 84 ARG A O 1
ATOM 674 N N . ILE A 1 85 ? -1.007 5.062 4.444 1.00 89.69 85 ILE A N 1
ATOM 675 C CA . ILE A 1 85 ? -0.181 3.873 4.261 1.00 89.69 85 ILE A CA 1
ATOM 676 C C . ILE A 1 85 ? 0.434 3.958 2.868 1.00 89.69 85 ILE A C 1
ATOM 678 O O . ILE A 1 85 ? -0.267 4.215 1.891 1.00 89.69 85 ILE A O 1
ATOM 682 N N . LEU A 1 86 ? 1.737 3.735 2.784 1.00 88.12 86 LEU A N 1
ATOM 683 C CA . LEU A 1 86 ? 2.428 3.357 1.563 1.00 88.12 86 LEU A CA 1
ATOM 684 C C . LEU A 1 86 ? 2.922 1.931 1.763 1.00 88.12 86 LEU A C 1
ATOM 686 O O . LEU A 1 86 ? 3.690 1.690 2.691 1.00 88.12 86 LEU A O 1
ATOM 690 N N . ILE A 1 87 ? 2.471 1.001 0.935 1.00 83.06 87 ILE A N 1
ATOM 691 C CA . ILE A 1 87 ? 2.797 -0.421 1.055 1.00 83.06 87 ILE A CA 1
ATOM 692 C C . ILE A 1 87 ? 3.213 -0.968 -0.307 1.00 83.06 87 ILE A C 1
ATOM 694 O O . ILE A 1 87 ? 2.674 -0.554 -1.332 1.00 83.06 87 ILE A O 1
ATOM 698 N N . SER A 1 88 ? 4.188 -1.874 -0.330 1.00 81.06 88 SER A N 1
ATOM 699 C CA . SER A 1 88 ? 4.596 -2.576 -1.547 1.00 81.06 88 SER A CA 1
ATOM 700 C C . SER A 1 88 ? 3.392 -3.246 -2.214 1.00 81.06 88 SER A C 1
ATOM 702 O O . SER A 1 88 ? 2.589 -3.912 -1.554 1.00 81.06 88 SER A O 1
ATOM 704 N N . ALA A 1 89 ? 3.275 -3.077 -3.531 1.00 76.94 89 ALA A N 1
ATOM 705 C CA . ALA A 1 89 ? 2.238 -3.722 -4.323 1.00 76.94 89 ALA A CA 1
ATOM 706 C C . ALA A 1 89 ? 2.295 -5.245 -4.219 1.00 76.94 89 ALA A C 1
ATOM 708 O O . ALA A 1 89 ? 1.250 -5.892 -4.201 1.00 76.94 89 ALA A O 1
ATOM 709 N N . ASP A 1 90 ? 3.485 -5.811 -4.045 1.00 73.62 90 ASP A N 1
ATOM 710 C CA . ASP A 1 90 ? 3.657 -7.249 -3.877 1.00 73.62 90 ASP A CA 1
ATOM 711 C C . ASP A 1 90 ? 3.001 -7.755 -2.590 1.00 73.62 90 ASP A C 1
ATOM 713 O O . ASP A 1 90 ? 2.410 -8.828 -2.607 1.00 73.62 90 ASP A O 1
ATOM 717 N N . LEU A 1 91 ? 3.005 -6.977 -1.497 1.00 73.88 91 LEU A N 1
ATOM 718 C CA . LEU A 1 91 ? 2.291 -7.357 -0.268 1.00 73.88 91 LEU A CA 1
ATOM 719 C C . LEU A 1 91 ? 0.782 -7.376 -0.481 1.00 73.88 91 LEU A C 1
ATOM 721 O O . LEU A 1 91 ? 0.124 -8.338 -0.096 1.00 73.88 91 LEU A O 1
ATOM 725 N N . VAL A 1 92 ? 0.242 -6.335 -1.115 1.00 71.56 92 VAL A N 1
ATOM 726 C CA . VAL A 1 92 ? -1.205 -6.205 -1.352 1.00 71.56 92 VAL A CA 1
ATOM 727 C C . VAL A 1 92 ? -1.703 -7.278 -2.313 1.00 71.56 92 VAL A C 1
ATOM 729 O O . VAL A 1 92 ? -2.783 -7.823 -2.127 1.00 71.56 92 VAL A O 1
ATOM 732 N N . THR A 1 93 ? -0.908 -7.596 -3.330 1.00 73.50 93 THR A N 1
ATOM 733 C CA . THR A 1 93 ? -1.273 -8.561 -4.371 1.00 73.50 93 THR A CA 1
ATOM 734 C C . THR A 1 93 ? -0.856 -9.990 -4.032 1.00 73.50 93 THR A C 1
ATOM 736 O O . THR A 1 93 ? -1.327 -10.922 -4.671 1.00 73.50 93 THR A O 1
ATOM 739 N N . SER A 1 94 ? -0.009 -10.214 -3.018 1.00 69.31 94 SER A N 1
ATOM 740 C CA . SER A 1 94 ? 0.411 -11.563 -2.603 1.00 69.31 94 SER A CA 1
ATOM 741 C C . SER A 1 94 ? -0.763 -12.476 -2.244 1.00 69.31 94 SER A C 1
ATOM 743 O O . SER A 1 94 ? -0.682 -13.685 -2.472 1.00 69.31 94 SER A O 1
ATOM 745 N N . SER A 1 95 ? -1.848 -11.898 -1.728 1.00 65.88 95 SER A N 1
ATOM 746 C CA . SER A 1 95 ? -3.095 -12.583 -1.397 1.00 65.88 95 SER A CA 1
ATOM 747 C C . SER A 1 95 ? -3.960 -12.900 -2.623 1.00 65.88 95 SER A C 1
ATOM 749 O O . SER A 1 95 ? -4.773 -13.819 -2.554 1.00 65.88 95 SER A O 1
ATOM 751 N N . ASP A 1 96 ? -3.755 -12.209 -3.748 1.00 76.19 96 ASP A N 1
ATOM 752 C CA . ASP A 1 96 ? -4.508 -12.368 -4.994 1.00 76.19 96 ASP A CA 1
ATOM 753 C C . ASP A 1 96 ? -3.611 -12.932 -6.109 1.00 76.19 96 ASP A C 1
ATOM 755 O O . ASP A 1 96 ? -2.986 -12.223 -6.910 1.00 76.19 96 ASP A O 1
ATOM 759 N N . LYS A 1 97 ? -3.531 -14.266 -6.144 1.00 72.19 97 LYS A N 1
ATOM 760 C CA . LYS A 1 97 ? -2.732 -15.004 -7.133 1.00 72.19 97 LYS A CA 1
ATOM 761 C C . LYS A 1 97 ? -3.190 -14.739 -8.568 1.00 72.19 97 LYS A C 1
ATOM 763 O O . LYS A 1 97 ? -2.353 -14.730 -9.467 1.00 72.19 97 LYS A O 1
ATOM 768 N N . GLU A 1 98 ? -4.487 -14.544 -8.788 1.00 74.56 98 GLU A N 1
ATOM 769 C CA . GLU A 1 98 ? -5.048 -14.326 -10.123 1.00 74.56 98 GLU A CA 1
ATOM 770 C C . GLU A 1 98 ? -4.637 -12.957 -10.654 1.00 74.56 98 GLU A C 1
ATOM 772 O O . GLU A 1 98 ? -4.113 -12.859 -11.766 1.00 74.56 98 GLU A O 1
ATOM 777 N N . PHE A 1 99 ? -4.760 -11.919 -9.827 1.00 76.12 99 PHE A N 1
ATOM 778 C CA . PHE A 1 99 ? -4.322 -10.577 -10.180 1.00 76.12 99 PHE A CA 1
ATOM 779 C C . PHE A 1 99 ? -2.810 -10.501 -10.413 1.00 76.12 99 PHE A C 1
ATOM 781 O O . PHE A 1 99 ? -2.367 -9.872 -11.374 1.00 76.12 99 PHE A O 1
ATOM 788 N N . ARG A 1 100 ? -2.002 -11.193 -9.598 1.00 72.12 100 ARG A N 1
ATOM 789 C CA . ARG A 1 100 ? -0.552 -11.305 -9.833 1.00 72.12 100 ARG A CA 1
ATOM 790 C C . ARG A 1 100 ? -0.221 -11.966 -11.161 1.00 72.12 100 ARG A C 1
ATOM 792 O O . ARG A 1 100 ? 0.653 -11.480 -11.872 1.00 72.12 100 ARG A O 1
ATOM 799 N N . ASN A 1 101 ? -0.894 -13.064 -11.492 1.00 71.81 101 ASN A N 1
ATOM 800 C CA . ASN A 1 101 ? -0.677 -13.759 -12.758 1.00 71.81 101 ASN A CA 1
ATOM 801 C C . ASN A 1 101 ? -1.092 -12.882 -13.942 1.00 71.81 101 ASN A C 1
ATOM 803 O O . ASN A 1 101 ? -0.366 -12.817 -14.930 1.00 71.81 101 ASN A O 1
ATOM 807 N N . PHE A 1 102 ? -2.212 -12.166 -13.822 1.00 80.44 102 PHE A N 1
ATOM 808 C CA . PHE A 1 102 ? -2.651 -11.189 -14.812 1.00 80.44 102 PHE A CA 1
ATOM 809 C C . PHE A 1 102 ? -1.627 -10.062 -14.998 1.00 80.44 102 PHE A C 1
ATOM 811 O O . PHE A 1 102 ? -1.204 -9.816 -16.123 1.00 80.44 102 PHE A O 1
ATOM 818 N N . LEU A 1 103 ? -1.183 -9.413 -13.916 1.00 74.56 103 LEU A N 1
ATOM 819 C CA . LEU A 1 103 ? -0.163 -8.361 -13.969 1.00 74.56 103 LEU A CA 1
ATOM 820 C C . LEU A 1 103 ? 1.157 -8.877 -14.542 1.00 74.56 103 LEU A C 1
ATOM 822 O O . LEU A 1 103 ? 1.764 -8.209 -15.371 1.00 74.56 103 LEU A O 1
ATOM 826 N N . GLY A 1 104 ? 1.591 -10.066 -14.127 1.00 70.56 104 GLY A N 1
ATOM 827 C CA . GLY A 1 104 ? 2.796 -10.702 -14.651 1.00 70.56 104 GLY A CA 1
ATOM 828 C C . GLY A 1 104 ? 2.692 -10.968 -16.152 1.00 70.56 104 GLY A C 1
ATOM 829 O O . GLY A 1 104 ? 3.608 -10.627 -16.894 1.00 70.56 104 GLY A O 1
ATOM 830 N N . ALA A 1 105 ? 1.561 -11.507 -16.614 1.00 73.75 105 ALA A N 1
ATOM 831 C CA . ALA A 1 105 ? 1.299 -11.720 -18.035 1.00 73.75 105 ALA A CA 1
ATOM 832 C C . ALA A 1 105 ? 1.228 -10.398 -18.816 1.00 73.75 105 ALA A C 1
ATOM 834 O O . ALA A 1 1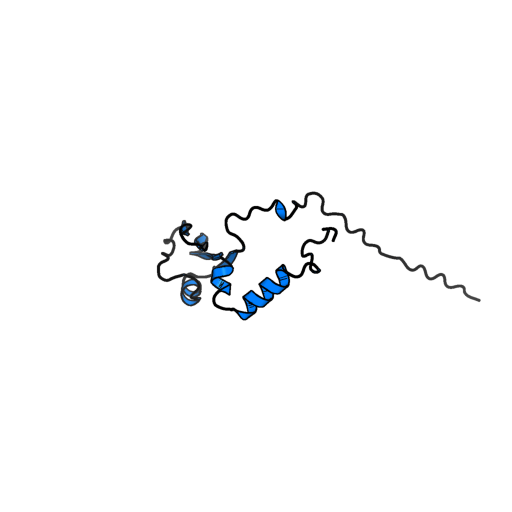05 ? 1.749 -10.322 -19.923 1.00 73.75 105 ALA A O 1
ATOM 835 N N . LEU A 1 106 ? 0.634 -9.355 -18.230 1.00 74.75 106 LEU A N 1
ATOM 836 C CA . LEU A 1 106 ? 0.541 -8.020 -18.819 1.00 74.75 106 LEU A CA 1
ATOM 837 C C . LEU A 1 106 ? 1.924 -7.380 -18.995 1.00 74.75 106 LEU A C 1
ATOM 839 O O . LEU A 1 106 ? 2.209 -6.835 -20.054 1.00 74.75 106 LEU A O 1
ATOM 843 N N . LEU A 1 107 ? 2.781 -7.460 -17.972 1.00 70.12 107 LEU A N 1
ATOM 844 C CA . LEU A 1 107 ? 4.143 -6.917 -18.001 1.00 70.12 107 LEU A CA 1
ATOM 845 C C . LEU A 1 107 ? 5.085 -7.726 -18.904 1.00 70.12 107 LEU A C 1
ATOM 847 O O . LEU A 1 107 ? 6.039 -7.172 -19.441 1.00 70.12 107 LEU A O 1
ATOM 851 N N . ALA A 1 108 ? 4.831 -9.026 -19.069 1.00 66.50 108 ALA A N 1
ATOM 852 C CA . ALA A 1 108 ? 5.578 -9.887 -19.982 1.00 66.50 108 ALA A CA 1
ATOM 853 C C . ALA A 1 108 ? 5.118 -9.766 -21.448 1.00 66.50 108 ALA A C 1
ATOM 855 O O . ALA A 1 108 ? 5.816 -10.250 -22.342 1.00 66.50 108 ALA A O 1
ATOM 856 N N . ASP A 1 109 ? 3.960 -9.149 -21.718 1.00 72.88 109 ASP A N 1
ATOM 857 C CA . ASP A 1 109 ? 3.472 -8.946 -23.082 1.00 72.88 109 ASP A CA 1
ATOM 858 C C . ASP A 1 109 ? 4.261 -7.819 -23.759 1.00 72.88 109 ASP A C 1
ATOM 860 O O . ASP A 1 109 ? 3.941 -6.636 -23.655 1.00 72.88 109 ASP A O 1
ATOM 864 N N . THR A 1 110 ? 5.287 -8.203 -24.515 1.00 67.94 110 THR A N 1
ATOM 865 C CA . THR A 1 110 ? 6.153 -7.287 -25.271 1.00 67.94 110 THR A CA 1
ATOM 866 C C . THR A 1 110 ? 5.424 -6.513 -26.373 1.00 67.94 110 THR A C 1
ATOM 868 O O . THR A 1 110 ? 5.983 -5.574 -26.936 1.00 67.94 110 THR A O 1
ATOM 871 N N . ARG A 1 111 ? 4.169 -6.864 -26.688 1.00 65.56 111 ARG A N 1
ATOM 872 C CA . ARG A 1 111 ? 3.321 -6.112 -27.629 1.00 65.56 111 ARG A CA 1
ATOM 873 C C . ARG A 1 111 ? 2.639 -4.923 -26.954 1.00 65.56 111 ARG A C 1
ATOM 875 O O . ARG A 1 111 ? 2.162 -4.022 -27.643 1.00 65.56 111 ARG A O 1
ATOM 882 N N . LEU A 1 112 ? 2.573 -4.919 -25.623 1.00 58.69 112 LEU A N 1
ATOM 883 C CA . LEU A 1 112 ? 2.036 -3.831 -24.819 1.00 58.69 112 LEU A CA 1
ATOM 884 C C . LEU A 1 112 ? 3.182 -2.936 -24.348 1.00 58.69 112 LEU A C 1
ATOM 886 O O . LEU A 1 112 ? 3.614 -2.980 -23.200 1.00 58.69 112 LEU A O 1
ATOM 890 N N . SER A 1 113 ? 3.651 -2.059 -25.236 1.00 55.75 113 SER A N 1
ATOM 891 C CA . SER A 1 113 ? 4.456 -0.920 -24.802 1.00 55.75 113 SER A CA 1
ATOM 892 C C . SER A 1 113 ? 3.550 0.048 -24.032 1.00 55.75 113 SER A C 1
ATOM 894 O O . SER A 1 113 ? 2.779 0.818 -24.610 1.00 55.75 113 SER A O 1
ATOM 896 N N . LEU A 1 114 ? 3.610 -0.014 -22.699 1.00 52.69 114 LEU A N 1
ATOM 897 C CA . LEU A 1 114 ? 2.951 0.954 -21.812 1.00 52.69 114 LEU A CA 1
ATOM 898 C C . LEU A 1 114 ? 3.583 2.355 -21.921 1.00 52.69 114 LEU A C 1
ATOM 900 O O . LEU A 1 114 ? 3.018 3.333 -21.426 1.00 52.69 114 LEU A O 1
ATOM 904 N N . VAL A 1 115 ? 4.721 2.473 -22.613 1.00 51.69 115 VAL A N 1
ATOM 905 C CA . VAL A 1 115 ? 5.388 3.734 -22.923 1.00 51.69 115 VAL A CA 1
ATOM 906 C C . VAL A 1 115 ? 5.038 4.142 -24.349 1.00 51.69 115 VAL A C 1
ATOM 908 O O . VAL A 1 115 ? 5.619 3.694 -25.332 1.00 51.69 115 VAL A O 1
ATOM 911 N N . LYS A 1 116 ? 4.082 5.060 -24.485 1.00 46.22 116 LYS A N 1
ATOM 912 C CA . LYS A 1 116 ? 3.743 5.662 -25.779 1.00 46.22 116 LYS A CA 1
ATOM 913 C C . LYS A 1 116 ? 4.984 6.351 -26.382 1.00 46.22 116 LYS A C 1
ATOM 915 O O . LYS A 1 116 ? 5.257 7.500 -26.046 1.00 46.22 116 LYS A O 1
ATOM 920 N N . GLY A 1 117 ? 5.704 5.676 -27.283 1.00 53.31 117 GLY A N 1
ATOM 921 C CA . GLY A 1 117 ? 6.872 6.225 -27.988 1.00 53.31 117 GLY A CA 1
ATOM 922 C C . GLY A 1 117 ? 8.129 5.350 -28.030 1.00 53.31 117 GLY A C 1
ATOM 923 O O . GLY A 1 117 ? 9.082 5.753 -28.693 1.00 53.31 117 GLY A O 1
ATOM 924 N N . GLU A 1 118 ? 8.158 4.182 -27.386 1.00 48.62 118 GLU A N 1
ATOM 925 C CA . GLU A 1 118 ? 9.270 3.238 -27.563 1.00 48.62 118 GLU A CA 1
ATOM 926 C C . GLU A 1 118 ? 9.099 2.465 -28.880 1.00 48.62 118 GLU A C 1
ATOM 928 O O . GLU A 1 118 ? 8.008 1.999 -29.211 1.00 48.62 118 GLU A O 1
ATOM 933 N N . SER A 1 119 ? 10.160 2.421 -29.690 1.00 55.91 119 SER A N 1
ATOM 934 C CA . SER A 1 119 ? 10.153 1.682 -30.958 1.00 55.91 119 SER A CA 1
ATOM 935 C C . SER A 1 119 ? 10.340 0.197 -30.652 1.00 55.91 119 SER A C 1
ATOM 937 O O . SER A 1 119 ? 11.296 -0.148 -29.961 1.00 55.91 119 SER A O 1
ATOM 939 N N . ALA A 1 120 ? 9.402 -0.627 -31.127 1.00 51.25 120 ALA A N 1
ATOM 940 C CA . ALA A 1 120 ? 9.450 -2.088 -31.041 1.00 51.25 120 ALA A CA 1
ATOM 941 C C . ALA A 1 120 ? 10.647 -2.682 -31.797 1.00 51.25 120 ALA A C 1
ATOM 943 O O . ALA A 1 120 ? 11.049 -2.078 -32.822 1.00 51.25 120 ALA A O 1
#

Radius of gyration: 23.28 Å; Cα contacts (8 Å, |Δi|>4): 118; chains: 1; bounding box: 42×38×80 Å